Protein AF-A0A376TER8-F1 (afdb_monomer_lite)

pLDDT: mean 83.43, std 13.61, range [42.72, 95.44]

Structure (mmCIF, N/CA/C/O backbone):
data_AF-A0A376TER8-F1
#
_entry.id   AF-A0A376TER8-F1
#
loop_
_atom_site.group_PDB
_atom_site.id
_atom_site.type_symbol
_atom_site.label_atom_id
_atom_site.label_alt_id
_atom_site.label_comp_id
_atom_site.label_asym_id
_atom_site.label_entity_id
_atom_site.label_seq_id
_atom_site.pdbx_PDB_ins_code
_atom_site.Cartn_x
_atom_site.Cartn_y
_atom_site.Cartn_z
_atom_site.occupancy
_atom_site.B_iso_or_equiv
_atom_site.auth_seq_id
_atom_site.auth_comp_id
_atom_site.auth_asym_id
_atom_site.auth_atom_id
_atom_site.pdbx_PDB_model_num
ATOM 1 N N . MET A 1 1 ? -4.405 30.904 30.502 1.00 42.72 1 MET A N 1
ATOM 2 C CA . MET A 1 1 ? -5.553 30.044 30.147 1.00 42.72 1 MET A CA 1
ATOM 3 C C . MET A 1 1 ? -5.051 29.049 29.108 1.00 42.72 1 MET A C 1
ATOM 5 O O . MET A 1 1 ? -4.885 29.428 27.957 1.00 42.72 1 MET A O 1
ATOM 9 N N . LEU A 1 2 ? -4.629 27.852 29.537 1.00 47.06 2 LEU A N 1
ATOM 10 C CA . LEU A 1 2 ? -4.106 26.830 28.623 1.00 47.06 2 LEU A CA 1
ATOM 11 C C . LEU A 1 2 ? -5.225 26.386 27.673 1.00 47.06 2 LEU A C 1
ATOM 13 O O . LEU A 1 2 ? -6.330 26.075 28.113 1.00 47.06 2 LEU A O 1
ATOM 17 N N . SER A 1 3 ? -4.940 26.417 26.373 1.00 53.44 3 SER A N 1
ATOM 18 C CA . SER A 1 3 ? -5.903 26.149 25.308 1.00 53.44 3 SER A CA 1
ATOM 19 C C . SER A 1 3 ? -6.301 24.669 25.294 1.00 53.44 3 SER A C 1
ATOM 21 O O . SER A 1 3 ? -5.569 23.821 24.793 1.00 53.44 3 SER A O 1
ATOM 23 N N . LEU A 1 4 ? -7.478 24.360 25.841 1.00 52.94 4 LEU A N 1
ATOM 24 C CA . LEU A 1 4 ? -8.118 23.038 25.774 1.00 52.94 4 LEU A CA 1
ATOM 25 C C . LEU A 1 4 ? -8.727 22.739 24.387 1.00 52.94 4 LEU A C 1
ATOM 27 O O . LEU A 1 4 ? -9.185 21.627 24.141 1.00 52.94 4 LEU A O 1
ATOM 31 N N . PHE A 1 5 ? -8.712 23.707 23.464 1.00 51.97 5 PHE A N 1
ATOM 32 C CA . PHE A 1 5 ? -9.321 23.569 22.138 1.00 51.97 5 PHE A CA 1
ATOM 33 C C . PHE A 1 5 ? -8.502 22.709 21.163 1.00 51.97 5 PHE A C 1
ATOM 35 O O . PHE A 1 5 ? -9.097 22.023 20.338 1.00 51.97 5 PHE A O 1
ATOM 42 N N . SER A 1 6 ? -7.166 22.673 21.272 1.00 55.81 6 SER A N 1
ATOM 43 C CA . SER A 1 6 ? -6.314 21.939 20.313 1.00 55.81 6 SER A CA 1
ATOM 44 C C . SER A 1 6 ? -6.375 20.412 20.432 1.00 55.81 6 SER A C 1
ATOM 46 O O . SER A 1 6 ? -6.026 19.721 19.480 1.00 55.81 6 SER A O 1
ATOM 48 N N . LEU A 1 7 ? -6.785 19.870 21.584 1.00 52.50 7 LEU A N 1
ATOM 49 C CA . LEU A 1 7 ? -6.877 18.416 21.792 1.00 52.50 7 LEU A CA 1
ATOM 50 C C . LEU A 1 7 ? -8.228 17.857 21.330 1.00 52.50 7 LEU A 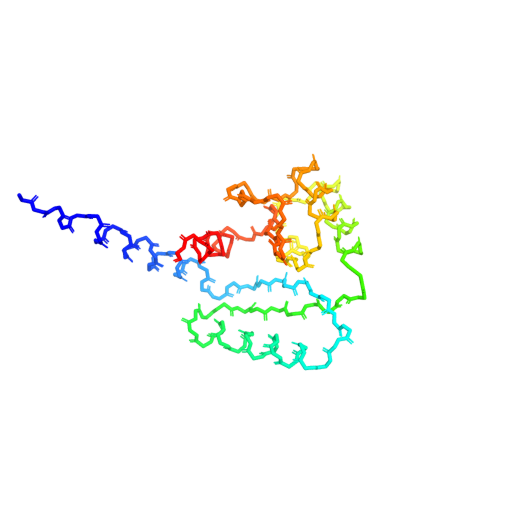C 1
ATOM 52 O O . LEU A 1 7 ? -8.289 16.751 20.795 1.00 52.50 7 LEU A O 1
ATOM 56 N N . ALA A 1 8 ? -9.304 18.629 21.507 1.00 52.81 8 ALA A N 1
ATOM 57 C CA . ALA A 1 8 ? -10.648 18.222 21.112 1.00 52.81 8 ALA A CA 1
ATOM 58 C C . ALA A 1 8 ? -10.803 18.148 19.583 1.00 52.81 8 ALA A C 1
ATOM 60 O O . ALA A 1 8 ? -11.396 17.192 19.090 1.00 52.81 8 ALA A O 1
ATOM 61 N N . THR A 1 9 ? -10.215 19.096 18.842 1.00 56.59 9 THR A N 1
ATOM 62 C CA . THR A 1 9 ? -10.228 19.108 17.368 1.00 56.59 9 THR A CA 1
ATOM 63 C C . THR A 1 9 ? -9.431 17.947 16.768 1.00 56.59 9 THR A C 1
ATOM 65 O O . THR A 1 9 ? -9.916 17.254 15.883 1.00 56.59 9 THR A O 1
ATOM 68 N N . HIS A 1 10 ? -8.251 17.633 17.308 1.00 60.09 10 HIS A N 1
ATOM 69 C CA . HIS A 1 10 ? -7.449 16.500 16.823 1.00 60.09 10 HIS A CA 1
ATOM 70 C C . HIS A 1 10 ? -8.146 15.143 17.029 1.00 60.09 10 HIS A C 1
ATOM 72 O O . HIS A 1 10 ? -8.043 14.243 16.192 1.00 60.09 10 HIS A O 1
ATOM 78 N N . ALA A 1 11 ? -8.859 14.982 18.149 1.00 60.88 11 ALA A N 1
ATOM 79 C CA . ALA A 1 11 ? -9.603 13.763 18.450 1.00 60.88 11 ALA A CA 1
ATOM 80 C C . ALA A 1 11 ? -10.858 13.610 17.571 1.00 60.88 11 ALA A C 1
ATOM 82 O O . ALA A 1 11 ? -11.142 12.494 17.121 1.00 60.88 11 ALA A O 1
ATOM 83 N N . SER A 1 12 ? -11.586 14.705 17.298 1.00 63.50 12 SER A N 1
ATOM 84 C CA . SER A 1 12 ? -12.717 14.690 16.359 1.00 63.50 12 SER A CA 1
ATOM 85 C C . SER A 1 12 ? -12.263 14.350 14.941 1.00 63.50 12 SER A C 1
ATOM 87 O O . SER A 1 12 ? -12.858 13.470 14.317 1.00 63.50 12 SER A O 1
ATOM 89 N N . ASP A 1 13 ? -11.151 14.935 14.493 1.00 80.69 13 ASP A N 1
ATOM 90 C CA . ASP A 1 13 ? -10.594 14.700 13.159 1.00 80.69 13 ASP A CA 1
ATOM 91 C C . ASP A 1 13 ? -10.151 13.238 13.003 1.00 80.69 13 ASP A C 1
ATOM 93 O O . ASP A 1 13 ? -10.413 12.594 11.987 1.00 80.69 13 ASP A O 1
ATOM 97 N N . TRP A 1 14 ? -9.532 12.651 14.034 1.00 84.56 14 TRP A N 1
ATOM 98 C CA . TRP A 1 14 ? -9.127 11.245 13.988 1.00 84.56 14 TRP A CA 1
ATOM 99 C C . TRP A 1 14 ? -10.313 10.277 13.947 1.00 84.56 14 TRP A C 1
ATOM 101 O O . TRP A 1 14 ? -10.280 9.268 13.235 1.00 84.56 14 TRP A O 1
ATOM 111 N N . GLN A 1 15 ? -11.371 10.554 14.710 1.00 86.75 15 GLN A N 1
ATOM 112 C CA . GLN A 1 15 ? -12.562 9.711 14.695 1.00 86.75 15 GLN A CA 1
ATOM 113 C C . GLN A 1 15 ? -13.274 9.768 13.338 1.00 86.75 15 GLN A C 1
ATOM 115 O O . GLN A 1 15 ? -13.695 8.723 12.836 1.00 86.75 15 GLN A O 1
ATOM 120 N N . GLU A 1 16 ? -13.357 10.948 12.726 1.00 88.62 16 GLU A N 1
ATOM 121 C CA . GLU A 1 16 ? -13.876 11.130 11.370 1.00 88.62 16 GLU A CA 1
ATOM 122 C C . GLU A 1 16 ? -13.031 10.360 10.342 1.00 88.62 16 GLU A C 1
ATOM 124 O O . GLU A 1 16 ? -13.567 9.558 9.574 1.00 88.62 16 GLU A O 1
ATOM 129 N N . ILE A 1 17 ? -11.700 10.475 10.420 1.00 88.62 17 ILE A N 1
ATOM 130 C CA . ILE A 1 17 ? -10.775 9.760 9.532 1.00 88.62 17 ILE A CA 1
ATOM 131 C C . ILE A 1 17 ? -10.953 8.240 9.608 1.00 88.62 17 ILE A C 1
ATOM 133 O O . ILE A 1 17 ? -11.012 7.572 8.570 1.00 88.62 17 ILE A O 1
ATOM 137 N N . LYS A 1 18 ? -11.093 7.682 10.818 1.00 89.38 18 LYS A N 1
ATOM 138 C CA . LYS A 1 18 ? -11.388 6.252 11.005 1.00 89.38 18 LYS A CA 1
ATOM 139 C C . LYS A 1 18 ? -12.734 5.860 10.398 1.00 89.38 18 LYS A C 1
ATOM 141 O O . LYS A 1 18 ? -12.827 4.815 9.757 1.00 89.38 18 LYS A O 1
ATOM 146 N N . ASN A 1 19 ? -13.768 6.675 10.601 1.00 90.50 19 ASN A N 1
ATOM 147 C CA . ASN A 1 19 ? -15.107 6.393 10.085 1.00 90.50 19 ASN A CA 1
ATOM 148 C C . ASN A 1 19 ? -15.123 6.368 8.553 1.00 90.50 19 ASN A C 1
ATOM 150 O O . ASN A 1 19 ? -15.715 5.465 7.968 1.00 90.50 19 ASN A O 1
ATOM 154 N N . GLU A 1 20 ? -14.432 7.304 7.906 1.00 90.62 20 GLU A N 1
ATOM 155 C CA . GLU A 1 20 ? -14.371 7.373 6.446 1.00 90.62 20 GLU A CA 1
ATOM 156 C C . GLU A 1 20 ? -13.563 6.227 5.829 1.00 90.62 20 GLU A C 1
ATOM 158 O O . GLU A 1 20 ? -13.890 5.770 4.736 1.00 90.62 20 GLU A O 1
ATOM 163 N N . ALA A 1 21 ? -12.524 5.735 6.510 1.00 91.06 21 ALA A N 1
ATOM 164 C CA . ALA A 1 21 ? -11.721 4.605 6.039 1.00 91.06 21 ALA A CA 1
ATOM 165 C C . ALA A 1 21 ? -12.378 3.233 6.289 1.00 91.06 21 ALA A C 1
ATOM 167 O O . ALA A 1 21 ? -11.993 2.237 5.670 1.00 91.06 21 ALA A O 1
ATOM 168 N N . LYS A 1 22 ? -13.375 3.162 7.178 1.00 93.62 22 LYS A N 1
ATOM 169 C CA . LYS A 1 22 ? -14.023 1.914 7.590 1.00 93.62 22 LYS A CA 1
ATOM 170 C C . LYS A 1 22 ? -14.580 1.138 6.393 1.00 93.62 22 LYS A C 1
ATOM 172 O O . LYS A 1 22 ? -15.301 1.673 5.558 1.00 93.62 22 LYS A O 1
ATOM 177 N N . GLY A 1 23 ? -14.273 -0.156 6.323 1.00 93.25 23 GLY A N 1
ATOM 178 C CA . GLY A 1 23 ? -14.744 -1.058 5.269 1.00 93.25 23 GLY A CA 1
ATOM 179 C C . GLY A 1 23 ? -13.999 -0.933 3.938 1.00 93.25 23 GLY A C 1
ATOM 180 O O . GLY A 1 23 ? -14.147 -1.815 3.089 1.00 93.25 23 GLY A O 1
ATOM 181 N N . GLN A 1 24 ? -13.160 0.092 3.758 1.00 93.25 24 GLN A N 1
ATOM 182 C CA . GLN A 1 24 ? -12.364 0.235 2.544 1.00 93.25 24 GLN A CA 1
ATOM 183 C C . GLN A 1 24 ? -11.313 -0.871 2.448 1.00 93.25 24 GLN A C 1
ATOM 185 O O . GLN A 1 24 ? -10.816 -1.386 3.454 1.00 93.25 24 GLN A O 1
ATOM 190 N N . THR A 1 25 ? -10.996 -1.251 1.213 1.00 93.81 25 THR A N 1
ATOM 191 C CA . THR A 1 25 ? -9.900 -2.174 0.918 1.00 93.81 25 THR A CA 1
ATOM 192 C C . THR A 1 25 ? -8.680 -1.376 0.507 1.00 93.81 25 THR A C 1
ATOM 194 O O . THR A 1 25 ? -8.805 -0.450 -0.288 1.00 93.81 25 THR A O 1
ATOM 197 N N . VAL A 1 26 ? -7.527 -1.738 1.061 1.00 93.12 26 VAL A N 1
ATOM 198 C CA . VAL A 1 26 ? -6.236 -1.118 0.760 1.00 93.12 26 VAL A CA 1
ATOM 199 C C . VAL A 1 26 ? -5.311 -2.187 0.210 1.00 93.12 26 VAL A C 1
ATOM 201 O O . VAL A 1 26 ? -4.985 -3.145 0.910 1.00 93.12 26 VAL A O 1
ATOM 204 N N . TRP A 1 27 ? -4.874 -2.017 -1.030 1.00 94.62 27 TRP A N 1
ATOM 205 C CA . TRP A 1 27 ? -3.940 -2.906 -1.709 1.00 94.62 27 TRP A CA 1
ATOM 206 C C . TRP A 1 27 ? -2.506 -2.526 -1.355 1.00 94.62 27 TRP A C 1
ATOM 208 O O . TRP A 1 27 ? -1.903 -1.634 -1.962 1.00 94.62 27 TRP A O 1
ATOM 218 N N . PHE A 1 28 ? -1.956 -3.215 -0.357 1.00 94.38 28 PHE A N 1
ATOM 219 C CA . PHE A 1 28 ? -0.585 -3.023 0.086 1.00 94.38 28 PHE A CA 1
ATOM 220 C C . PHE A 1 28 ? 0.353 -3.973 -0.646 1.00 94.38 28 PHE A C 1
ATOM 222 O O . PHE A 1 28 ? 0.361 -5.177 -0.415 1.00 94.38 28 PHE A O 1
ATOM 229 N N . ASN A 1 29 ? 1.153 -3.410 -1.541 1.00 94.19 29 ASN A N 1
ATOM 230 C CA . ASN A 1 29 ? 2.132 -4.134 -2.323 1.00 94.19 29 ASN A CA 1
ATOM 231 C C . ASN A 1 29 ? 3.480 -4.102 -1.597 1.00 94.19 29 ASN A C 1
ATOM 233 O O . ASN A 1 29 ? 4.011 -3.031 -1.309 1.00 94.19 29 ASN A O 1
ATOM 237 N N . ALA A 1 30 ? 4.018 -5.272 -1.275 1.00 91.62 30 ALA A N 1
ATOM 238 C CA . ALA A 1 30 ? 5.203 -5.415 -0.441 1.00 91.62 30 ALA A CA 1
ATOM 239 C C . ALA A 1 30 ? 6.122 -6.516 -0.966 1.00 91.62 30 ALA A C 1
ATOM 241 O O . ALA A 1 30 ? 5.647 -7.503 -1.526 1.00 91.62 30 ALA A O 1
ATOM 242 N N . TRP A 1 31 ? 7.434 -6.363 -0.768 1.00 87.69 31 TRP A N 1
ATOM 243 C CA . TRP A 1 31 ? 8.385 -7.421 -1.106 1.00 87.69 31 TRP A CA 1
ATOM 244 C C . TRP A 1 31 ? 8.080 -8.687 -0.298 1.00 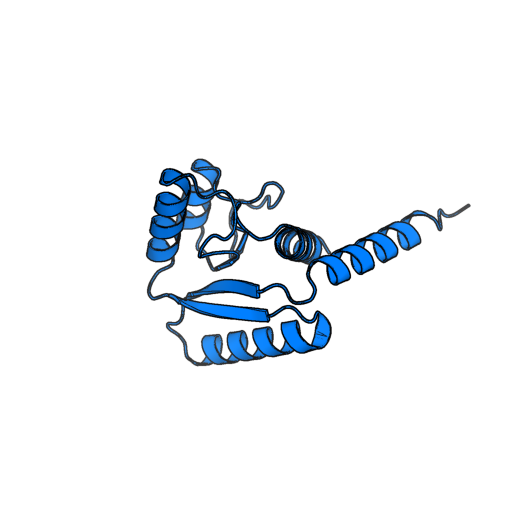87.69 31 TRP A C 1
ATOM 246 O O . TRP A 1 31 ? 7.955 -8.637 0.925 1.00 87.69 31 TRP A O 1
ATOM 256 N N . GLY A 1 32 ? 7.921 -9.812 -0.999 1.00 84.31 32 GLY A N 1
ATOM 257 C CA . GLY A 1 32 ? 7.452 -11.071 -0.418 1.00 84.31 32 GLY A CA 1
ATOM 258 C C . GLY A 1 32 ? 8.526 -12.141 -0.231 1.00 84.31 32 GLY A C 1
ATOM 259 O O . GLY A 1 32 ? 8.171 -13.289 0.029 1.00 84.31 32 GLY A O 1
ATOM 260 N N . GLY A 1 33 ? 9.810 -11.810 -0.404 1.00 84.50 33 GLY A N 1
ATOM 261 C CA . GLY A 1 33 ? 10.898 -12.797 -0.457 1.00 84.50 33 GLY A CA 1
ATOM 262 C C . GLY A 1 33 ? 11.290 -13.436 0.879 1.00 84.50 33 GLY A C 1
ATOM 263 O O . GLY A 1 33 ? 12.102 -14.356 0.884 1.00 84.50 33 GLY A O 1
ATOM 264 N N . ASP A 1 34 ? 10.704 -13.002 1.998 1.00 87.94 34 ASP A N 1
ATOM 265 C CA . ASP A 1 34 ? 10.975 -13.554 3.327 1.00 87.94 34 ASP A CA 1
ATOM 266 C C . ASP A 1 34 ? 9.687 -14.023 4.026 1.00 87.94 34 ASP A C 1
ATOM 268 O O . ASP A 1 34 ? 8.687 -13.306 4.121 1.00 87.94 34 ASP A O 1
ATOM 272 N N . THR A 1 35 ? 9.707 -15.254 4.546 1.00 87.31 35 THR A N 1
ATOM 273 C CA . THR A 1 35 ? 8.523 -15.880 5.161 1.00 87.31 35 THR A CA 1
ATOM 274 C C . THR A 1 35 ? 8.170 -15.268 6.521 1.00 87.31 35 THR A C 1
ATOM 276 O O . THR A 1 35 ? 6.991 -15.193 6.871 1.00 87.31 35 THR A O 1
ATOM 279 N N . ALA A 1 36 ? 9.155 -14.825 7.305 1.00 87.69 36 ALA A N 1
ATOM 280 C CA . ALA A 1 36 ? 8.905 -14.161 8.580 1.00 87.69 36 ALA A CA 1
ATOM 281 C C . ALA A 1 36 ? 8.272 -12.782 8.363 1.00 87.69 36 ALA A C 1
ATOM 283 O O . ALA A 1 36 ? 7.276 -12.465 9.016 1.00 87.69 36 ALA A O 1
ATOM 284 N N . ILE A 1 37 ? 8.774 -12.023 7.386 1.00 87.00 37 ILE A N 1
ATOM 285 C CA . ILE A 1 37 ? 8.172 -10.758 6.952 1.00 87.00 37 ILE A CA 1
ATOM 286 C C . ILE A 1 37 ? 6.736 -10.992 6.477 1.00 87.00 37 ILE A C 1
ATOM 288 O O . ILE A 1 37 ? 5.825 -10.288 6.904 1.00 87.00 37 ILE A O 1
ATOM 292 N N . ASN A 1 38 ? 6.497 -12.022 5.662 1.00 89.19 38 ASN A N 1
ATOM 293 C CA . ASN A 1 38 ? 5.155 -12.345 5.177 1.00 89.19 38 ASN A CA 1
ATOM 294 C C . ASN A 1 38 ? 4.160 -12.624 6.313 1.00 89.19 38 ASN A C 1
ATOM 296 O O . ASN A 1 38 ? 3.050 -12.098 6.277 1.00 89.19 38 ASN A O 1
ATOM 300 N N . ARG A 1 39 ? 4.553 -13.397 7.336 1.00 91.94 39 ARG A N 1
ATOM 301 C CA . ARG A 1 39 ? 3.698 -13.643 8.513 1.00 91.94 39 ARG A CA 1
ATOM 302 C C . ARG A 1 39 ? 3.416 -12.366 9.293 1.00 91.94 39 ARG A C 1
ATOM 304 O O . ARG A 1 39 ? 2.299 -12.173 9.762 1.00 91.94 39 ARG A O 1
ATOM 311 N N . TYR A 1 40 ? 4.420 -11.504 9.430 1.00 90.12 40 TYR A N 1
ATOM 312 C CA . TYR A 1 40 ? 4.245 -10.214 10.084 1.00 90.12 40 TYR A CA 1
ATOM 313 C C . TYR A 1 40 ? 3.247 -9.333 9.322 1.00 90.12 40 TYR A C 1
ATOM 315 O O . TYR A 1 40 ? 2.350 -8.761 9.932 1.00 90.12 40 TYR A O 1
ATOM 323 N N . LEU A 1 41 ? 3.332 -9.278 7.990 1.00 90.88 41 LEU A N 1
ATOM 324 C CA . LEU A 1 41 ? 2.380 -8.532 7.161 1.00 90.88 41 LEU A CA 1
ATOM 325 C C . LEU A 1 41 ? 0.951 -9.088 7.253 1.00 90.88 41 LEU A C 1
ATOM 327 O O . LEU A 1 41 ? -0.004 -8.311 7.301 1.00 90.88 41 LEU A O 1
ATOM 331 N N . ASP A 1 42 ? 0.799 -10.411 7.322 1.00 93.25 42 ASP A N 1
ATOM 332 C CA . ASP A 1 42 ? -0.505 -11.049 7.531 1.00 93.25 42 ASP A CA 1
ATOM 333 C C . ASP A 1 42 ? -1.076 -10.707 8.921 1.00 93.25 42 ASP A C 1
ATOM 335 O O . ASP A 1 42 ? -2.266 -10.407 9.045 1.00 93.25 42 ASP A O 1
ATOM 339 N N . TRP A 1 43 ? -0.229 -10.661 9.958 1.00 94.69 43 TRP A N 1
ATOM 340 C CA . TRP A 1 43 ? -0.623 -10.186 11.287 1.00 94.69 43 TRP A CA 1
ATOM 341 C C . TRP A 1 43 ? -1.050 -8.710 11.264 1.00 94.69 43 TRP A C 1
ATOM 343 O O . TRP A 1 43 ? -2.146 -8.399 11.724 1.00 94.69 43 TRP A O 1
ATOM 353 N N . VAL A 1 44 ? -0.270 -7.818 10.637 1.00 92.94 44 VAL A N 1
ATOM 354 C CA . VAL A 1 44 ? -0.632 -6.394 10.467 1.00 92.94 44 VAL A CA 1
ATOM 355 C C . VAL A 1 44 ? -1.980 -6.252 9.756 1.00 92.94 44 VAL A C 1
ATOM 357 O O . VAL A 1 44 ? -2.802 -5.420 10.135 1.00 92.94 44 VAL A O 1
ATOM 360 N N . SER A 1 45 ? -2.248 -7.081 8.745 1.00 93.88 45 SER A N 1
ATOM 361 C CA . SER A 1 45 ? -3.552 -7.112 8.080 1.00 93.88 45 SER A CA 1
ATOM 362 C C . SER A 1 45 ? -4.691 -7.464 9.047 1.00 93.88 45 SER A C 1
ATOM 364 O O . SER A 1 45 ? -5.763 -6.856 8.980 1.00 93.88 45 SER A O 1
ATOM 366 N N . GLY A 1 46 ? -4.469 -8.417 9.955 1.00 95.00 46 GLY A N 1
ATOM 367 C CA . GLY A 1 46 ? -5.406 -8.759 11.028 1.00 95.00 46 GLY A CA 1
ATOM 368 C C . GLY A 1 46 ? -5.654 -7.591 11.984 1.00 95.00 46 GLY A C 1
ATOM 369 O O . GLY A 1 46 ? -6.806 -7.223 12.216 1.00 95.00 46 GLY A O 1
ATOM 370 N N . GLU A 1 47 ? -4.592 -6.945 12.460 1.00 95.44 47 GLU A N 1
ATOM 371 C CA . GLU A 1 47 ? -4.678 -5.783 13.355 1.00 95.44 47 GLU A CA 1
ATOM 372 C C . GLU A 1 47 ? -5.449 -4.622 12.715 1.00 95.44 47 GLU A C 1
ATOM 374 O O . GLU A 1 47 ? -6.338 -4.035 13.335 1.00 95.44 47 GLU A O 1
ATOM 379 N N . MET A 1 48 ? -5.183 -4.331 11.437 1.00 94.25 48 MET A N 1
ATOM 380 C CA . MET A 1 48 ? -5.891 -3.283 10.696 1.00 94.25 48 MET A CA 1
ATOM 381 C C . MET A 1 48 ? -7.394 -3.553 10.600 1.00 94.25 48 MET A C 1
ATOM 383 O O . MET A 1 48 ? -8.212 -2.629 10.712 1.00 94.25 48 MET A O 1
ATOM 387 N N . LYS A 1 49 ? -7.772 -4.823 10.431 1.00 94.88 49 LYS A N 1
ATOM 388 C CA . LYS A 1 49 ? -9.175 -5.227 10.415 1.00 94.88 49 LYS A CA 1
ATOM 389 C C . LYS A 1 49 ? -9.810 -5.090 11.797 1.00 94.88 49 LYS A C 1
ATOM 391 O O . LYS A 1 49 ? -10.911 -4.550 11.889 1.00 94.88 49 LYS A O 1
ATOM 396 N N . THR A 1 50 ? -9.128 -5.542 12.844 1.00 95.44 50 THR A N 1
ATOM 397 C CA . THR A 1 50 ? -9.632 -5.538 14.224 1.00 95.44 50 THR A CA 1
ATOM 398 C C . THR A 1 50 ? -9.797 -4.122 14.771 1.00 95.44 50 THR A C 1
ATOM 400 O O . THR A 1 50 ? -10.853 -3.790 15.307 1.00 95.44 50 THR A O 1
ATOM 403 N N . HIS A 1 51 ? -8.793 -3.262 14.600 1.00 92.25 51 HIS A N 1
ATOM 404 C CA . HIS A 1 51 ? -8.763 -1.945 15.239 1.00 92.25 51 HIS A CA 1
ATOM 405 C C . HIS A 1 51 ? -9.409 -0.832 14.410 1.00 92.25 51 HIS A C 1
ATOM 407 O O . HIS A 1 51 ? -9.918 0.138 14.976 1.00 92.25 51 HIS A O 1
ATOM 413 N N . TYR A 1 52 ? -9.419 -0.964 13.080 1.00 92.00 52 TYR A N 1
ATOM 414 C CA . TYR A 1 52 ? -9.862 0.110 12.183 1.00 92.00 52 TYR A CA 1
ATOM 415 C C . TYR A 1 52 ? -10.910 -0.335 11.159 1.00 92.00 52 TYR A C 1
ATOM 417 O O . TYR A 1 52 ? -11.421 0.494 10.407 1.00 92.00 52 TYR A O 1
ATOM 425 N N . ALA A 1 53 ? -11.266 -1.626 11.122 1.00 94.94 53 ALA A N 1
ATOM 426 C CA . ALA A 1 53 ? -12.188 -2.199 10.140 1.00 94.94 53 ALA A CA 1
ATOM 427 C C . ALA A 1 53 ? -11.792 -1.915 8.674 1.00 94.94 53 ALA A C 1
ATOM 429 O O . ALA A 1 53 ? -12.640 -1.952 7.779 1.00 94.94 53 ALA A O 1
ATOM 430 N N . ILE A 1 54 ? -10.498 -1.702 8.425 1.00 94.81 54 ILE A N 1
ATOM 431 C CA . ILE A 1 54 ? -9.902 -1.559 7.094 1.00 94.81 54 ILE A CA 1
ATOM 432 C C . ILE A 1 54 ? -9.493 -2.949 6.600 1.00 94.81 54 ILE A C 1
ATOM 434 O O . ILE A 1 54 ? -8.889 -3.729 7.335 1.00 94.81 54 ILE A O 1
ATOM 438 N N . ASN A 1 55 ? -9.820 -3.278 5.351 1.00 95.38 55 ASN A N 1
ATOM 439 C CA . ASN A 1 55 ? -9.392 -4.526 4.724 1.00 95.38 55 ASN A CA 1
ATOM 440 C C . ASN A 1 55 ? -8.025 -4.320 4.060 1.00 95.38 55 ASN A C 1
ATOM 442 O O . ASN A 1 55 ? -7.948 -3.947 2.890 1.00 95.38 55 ASN A O 1
ATOM 446 N N . LEU A 1 56 ? -6.940 -4.557 4.791 1.00 94.75 56 LEU A N 1
ATOM 447 C CA . LEU A 1 56 ? -5.602 -4.524 4.205 1.00 94.75 56 LEU A CA 1
ATOM 448 C C . LEU A 1 56 ? -5.375 -5.803 3.380 1.00 94.75 56 LEU A C 1
ATOM 450 O O . LEU A 1 56 ? -5.475 -6.911 3.895 1.00 94.75 56 LEU A O 1
ATOM 454 N N . LYS A 1 57 ? -5.110 -5.675 2.080 1.00 95.06 57 LYS A N 1
ATOM 455 C CA . LYS A 1 57 ? -4.814 -6.797 1.182 1.00 95.06 57 LYS A CA 1
ATOM 456 C C . LYS A 1 57 ? -3.351 -6.745 0.782 1.00 95.06 57 LYS A C 1
ATOM 458 O O . LYS A 1 57 ? -2.947 -5.858 0.034 1.00 95.06 57 LYS A O 1
ATOM 463 N N . ILE A 1 58 ? -2.575 -7.704 1.283 1.00 94.06 58 ILE A N 1
ATOM 464 C CA . ILE A 1 58 ? -1.148 -7.815 0.986 1.00 94.06 58 ILE A CA 1
ATOM 465 C C . ILE A 1 58 ? -0.962 -8.457 -0.391 1.00 94.06 58 ILE A C 1
ATOM 467 O O . ILE A 1 58 ? -1.376 -9.593 -0.622 1.00 94.06 58 ILE A O 1
ATOM 471 N N . VAL A 1 59 ? -0.318 -7.734 -1.301 1.00 93.50 59 VAL A N 1
ATOM 472 C CA . VAL A 1 59 ? 0.121 -8.224 -2.608 1.00 93.50 59 VAL A CA 1
ATOM 473 C C . VAL A 1 59 ? 1.632 -8.395 -2.549 1.00 93.50 59 VAL A C 1
ATOM 475 O O . VAL A 1 59 ? 2.378 -7.427 -2.408 1.00 93.50 59 VAL A O 1
ATOM 478 N N . ARG A 1 60 ? 2.087 -9.644 -2.629 1.00 92.62 60 ARG A N 1
ATOM 479 C CA . ARG A 1 60 ? 3.510 -9.982 -2.562 1.00 92.62 60 ARG A CA 1
ATOM 480 C C . ARG A 1 60 ? 4.169 -9.713 -3.909 1.00 92.62 60 ARG A C 1
ATOM 482 O O . ARG A 1 60 ? 3.693 -10.189 -4.936 1.00 92.62 60 ARG A O 1
ATOM 489 N N . LEU A 1 61 ? 5.257 -8.958 -3.884 1.00 91.31 61 LEU A N 1
ATOM 490 C CA . LEU A 1 61 ? 6.057 -8.614 -5.050 1.00 91.31 61 LEU A CA 1
ATOM 491 C C . LEU A 1 61 ? 7.380 -9.376 -5.037 1.00 91.31 61 LEU A C 1
ATOM 493 O O . LEU A 1 61 ? 7.987 -9.553 -3.976 1.00 91.31 61 LEU A O 1
ATOM 497 N N . ALA A 1 62 ? 7.841 -9.755 -6.228 1.00 89.12 62 ALA A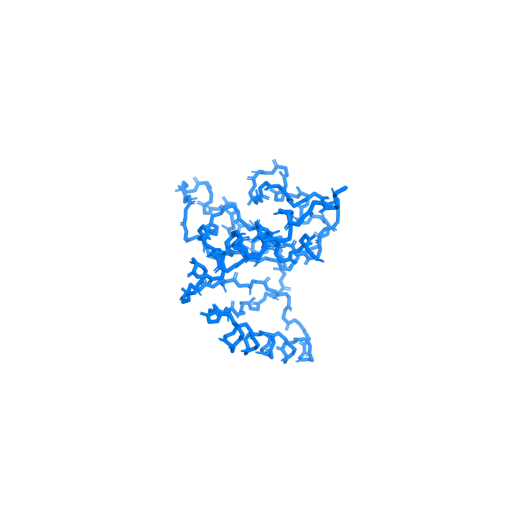 N 1
ATOM 498 C CA . ALA A 1 62 ? 9.231 -10.143 -6.441 1.00 89.12 62 ALA A CA 1
ATOM 499 C C . ALA A 1 62 ? 10.143 -8.904 -6.405 1.00 89.12 62 ALA A C 1
ATOM 501 O O . ALA A 1 62 ? 11.162 -8.920 -5.720 1.00 89.12 62 ALA A O 1
ATOM 502 N N . ASP A 1 63 ? 9.719 -7.816 -7.060 1.00 90.38 63 ASP A N 1
ATOM 503 C CA . ASP A 1 63 ? 10.412 -6.526 -7.096 1.00 90.38 63 ASP A CA 1
ATOM 504 C C . ASP A 1 63 ? 9.406 -5.358 -7.009 1.00 90.38 63 ASP A C 1
ATOM 506 O O . ASP A 1 63 ? 8.307 -5.406 -7.568 1.00 90.38 63 ASP A O 1
ATOM 510 N N . ALA A 1 64 ? 9.780 -4.280 -6.317 1.00 90.06 64 ALA A N 1
ATOM 511 C CA . ALA A 1 64 ? 9.009 -3.040 -6.274 1.00 90.06 64 ALA A CA 1
ATOM 512 C C . ALA A 1 64 ? 8.899 -2.362 -7.654 1.00 90.06 64 ALA A C 1
ATOM 514 O O . ALA A 1 64 ? 7.903 -1.679 -7.914 1.00 90.06 64 ALA A O 1
ATOM 515 N N . ALA A 1 65 ? 9.873 -2.572 -8.547 1.00 92.00 65 ALA A N 1
ATOM 516 C CA . ALA A 1 65 ? 9.871 -2.031 -9.905 1.00 92.00 65 ALA A CA 1
ATOM 517 C C . ALA A 1 65 ? 8.634 -2.470 -10.716 1.00 92.00 65 ALA A C 1
ATOM 519 O O . ALA A 1 65 ? 8.074 -1.672 -11.474 1.00 92.00 65 ALA A O 1
ATOM 520 N N . ASP A 1 66 ? 8.138 -3.693 -10.497 1.00 92.81 66 ASP A N 1
ATOM 521 C CA . ASP A 1 66 ? 6.925 -4.198 -11.153 1.00 92.81 66 ASP A CA 1
ATOM 522 C C . ASP A 1 66 ? 5.693 -3.370 -10.771 1.00 92.81 66 ASP A C 1
ATOM 524 O O . ASP A 1 66 ? 4.875 -2.996 -11.621 1.00 92.81 66 ASP A O 1
ATOM 528 N N . ALA A 1 67 ? 5.574 -3.027 -9.487 1.00 93.62 67 ALA A N 1
ATOM 529 C CA . ALA A 1 67 ? 4.497 -2.175 -9.009 1.00 93.62 67 ALA A CA 1
ATOM 530 C C . ALA A 1 67 ? 4.632 -0.743 -9.541 1.00 93.62 67 ALA A C 1
ATOM 532 O O . ALA A 1 67 ? 3.626 -0.169 -9.954 1.00 93.62 67 ALA A O 1
ATOM 533 N N . VAL A 1 68 ? 5.847 -0.186 -9.608 1.00 93.25 68 VAL A N 1
ATOM 534 C CA . VAL A 1 68 ? 6.092 1.144 -10.198 1.00 93.25 68 VAL A CA 1
ATOM 535 C C . VAL A 1 68 ? 5.633 1.191 -11.653 1.00 93.25 68 VAL A C 1
ATOM 537 O O . VAL A 1 68 ? 4.856 2.076 -12.020 1.00 93.25 68 VAL A O 1
ATOM 540 N N . LYS A 1 69 ? 6.040 0.210 -12.467 1.00 94.00 69 LYS A N 1
ATOM 541 C CA . LYS A 1 69 ? 5.643 0.120 -13.878 1.00 94.00 69 LYS A CA 1
ATOM 542 C C . LYS A 1 69 ? 4.124 0.026 -14.031 1.00 94.00 69 LYS A C 1
ATOM 544 O O . LYS A 1 69 ? 3.541 0.680 -14.902 1.00 94.00 69 LYS A O 1
ATOM 549 N N . ARG A 1 70 ? 3.461 -0.751 -13.169 1.00 94.31 70 ARG A N 1
ATOM 550 C CA . ARG A 1 70 ? 1.996 -0.870 -13.167 1.00 94.31 70 ARG A CA 1
ATOM 551 C C . ARG A 1 70 ? 1.318 0.453 -12.808 1.00 94.31 70 ARG A C 1
ATOM 553 O O . ARG A 1 70 ? 0.415 0.863 -13.530 1.00 94.31 70 ARG A O 1
ATOM 560 N N . ILE A 1 71 ? 1.779 1.154 -11.769 1.00 93.19 71 ILE A N 1
ATOM 561 C CA . ILE A 1 71 ? 1.238 2.469 -11.377 1.00 93.19 71 ILE A CA 1
ATOM 562 C C . ILE A 1 71 ? 1.382 3.474 -12.529 1.00 93.19 71 ILE A C 1
ATOM 564 O O . ILE A 1 71 ? 0.428 4.184 -12.849 1.00 93.19 71 ILE A O 1
ATOM 568 N N . GLN A 1 72 ? 2.548 3.520 -13.182 1.00 93.88 72 GLN A N 1
ATOM 569 C CA . GLN A 1 72 ? 2.784 4.389 -14.340 1.00 93.88 72 GLN A CA 1
ATOM 570 C C . GLN A 1 72 ? 1.840 4.063 -15.502 1.00 93.88 72 GLN A C 1
ATOM 572 O O . GLN A 1 72 ? 1.259 4.971 -16.093 1.00 93.88 72 GLN A O 1
ATOM 577 N N . THR A 1 73 ? 1.645 2.776 -15.794 1.00 94.75 73 THR A N 1
ATOM 578 C CA . THR A 1 73 ? 0.738 2.317 -16.857 1.00 94.75 73 THR A CA 1
ATOM 579 C C . THR A 1 73 ? -0.708 2.723 -16.567 1.00 94.75 73 THR A C 1
ATOM 581 O O . THR A 1 73 ? -1.393 3.249 -17.440 1.00 94.75 73 THR A O 1
ATOM 584 N N . GLU A 1 74 ? -1.176 2.538 -15.331 1.00 93.56 74 GLU A N 1
ATOM 585 C CA . GLU A 1 74 ? -2.531 2.928 -14.924 1.00 93.56 74 GLU A CA 1
ATOM 586 C C . GLU A 1 74 ? -2.746 4.441 -15.007 1.00 93.56 74 GLU A C 1
ATOM 588 O O . GLU A 1 74 ? -3.793 4.895 -15.473 1.00 93.56 74 GLU A O 1
ATOM 593 N N . ALA A 1 75 ? -1.746 5.221 -14.596 1.00 90.56 75 ALA A N 1
ATOM 594 C CA . ALA A 1 75 ? -1.785 6.672 -14.691 1.00 90.56 75 ALA A CA 1
ATOM 595 C C . ALA A 1 75 ? -1.798 7.151 -16.151 1.00 90.56 75 ALA A C 1
ATOM 597 O O . ALA A 1 75 ? -2.592 8.024 -16.498 1.00 90.56 75 ALA A O 1
ATOM 598 N N . ALA A 1 76 ? -0.973 6.551 -17.015 1.00 91.94 76 ALA A N 1
ATOM 599 C CA . ALA A 1 76 ? -0.958 6.835 -18.450 1.00 91.94 76 ALA A CA 1
ATOM 600 C C . ALA A 1 76 ? -2.295 6.478 -19.125 1.00 91.94 76 ALA A C 1
ATOM 602 O O . ALA A 1 76 ? -2.733 7.182 -20.030 1.00 91.94 76 ALA A O 1
ATOM 603 N N . ALA A 1 77 ? -2.989 5.446 -18.633 1.00 93.44 77 ALA A N 1
ATOM 604 C CA . ALA A 1 77 ? -4.345 5.087 -19.052 1.00 93.44 77 ALA A CA 1
ATOM 605 C C . ALA A 1 77 ? -5.442 6.009 -18.472 1.00 93.44 77 ALA A C 1
ATOM 607 O O . ALA A 1 77 ? -6.630 5.761 -18.670 1.00 93.44 77 ALA A O 1
ATOM 608 N N . GLY A 1 78 ? -5.073 7.064 -17.737 1.00 90.69 78 GLY A N 1
ATOM 609 C CA . GLY A 1 78 ? -6.004 8.050 -17.193 1.00 90.69 78 GLY A CA 1
ATOM 610 C C . GLY A 1 78 ? -6.754 7.597 -15.939 1.00 90.69 78 GLY A C 1
ATOM 611 O O . GLY A 1 78 ? -7.718 8.257 -15.545 1.00 90.69 78 GLY A O 1
ATOM 612 N N . ARG A 1 79 ? -6.339 6.502 -15.286 1.00 87.81 79 ARG A N 1
ATOM 613 C CA . ARG A 1 79 ? -6.959 6.054 -14.034 1.00 87.81 79 ARG A CA 1
ATOM 614 C C . ARG A 1 79 ? -6.651 7.054 -12.923 1.00 87.81 79 ARG A C 1
ATOM 616 O O . ARG A 1 79 ? -5.490 7.305 -12.625 1.00 87.81 79 ARG A O 1
ATOM 623 N N . LYS A 1 80 ? -7.700 7.601 -12.300 1.00 81.62 80 LYS A N 1
ATOM 624 C CA . LYS A 1 80 ? -7.594 8.606 -11.223 1.00 81.62 80 LYS A CA 1
ATOM 625 C C . LYS A 1 80 ? -8.000 8.083 -9.843 1.00 81.62 80 LYS A C 1
ATOM 62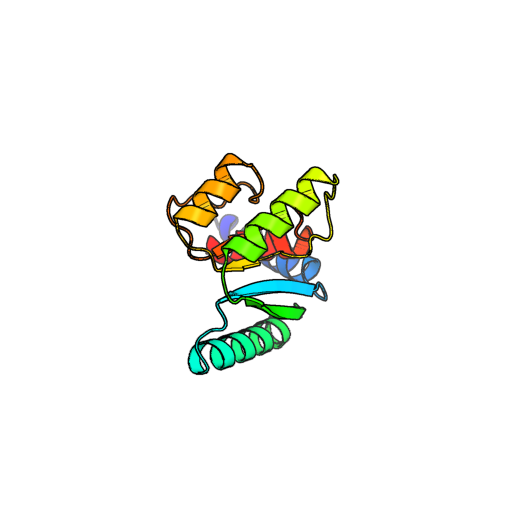7 O O . LYS A 1 80 ? -7.690 8.712 -8.838 1.00 81.62 80 LYS A O 1
ATOM 632 N N . THR A 1 81 ? -8.697 6.954 -9.786 1.00 80.69 81 THR A N 1
ATOM 633 C CA . THR A 1 81 ? -9.171 6.302 -8.558 1.00 80.69 81 THR A CA 1
ATOM 634 C C . THR A 1 81 ? -9.188 4.789 -8.762 1.00 80.69 81 THR A C 1
ATOM 636 O O . THR A 1 81 ? -9.228 4.320 -9.902 1.00 80.69 81 THR A O 1
ATOM 639 N N . GL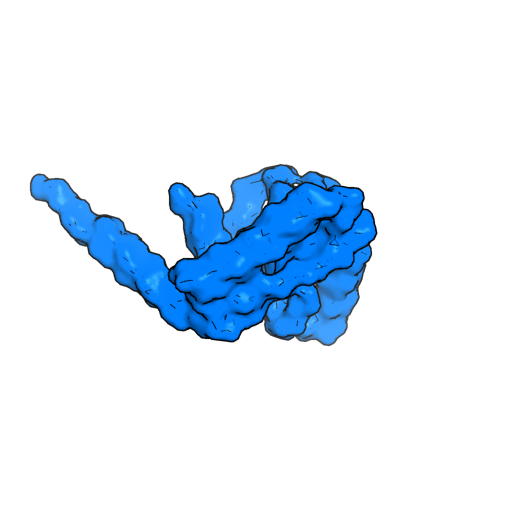Y A 1 82 ? -9.132 4.021 -7.671 1.00 79.19 82 GLY A N 1
ATOM 640 C CA . GLY A 1 82 ? -9.177 2.555 -7.741 1.00 79.19 82 GLY A CA 1
ATOM 641 C C . GLY A 1 82 ? -7.950 1.958 -8.434 1.00 79.19 82 GLY A C 1
ATOM 642 O O . GLY A 1 82 ? -8.073 1.047 -9.253 1.00 79.19 82 GLY A O 1
ATOM 643 N N . GLY A 1 83 ? -6.768 2.522 -8.164 1.00 82.62 83 GLY A N 1
ATOM 644 C CA . GLY A 1 83 ? -5.500 1.946 -8.614 1.00 82.62 83 GLY A CA 1
ATOM 645 C C . GLY A 1 83 ? -5.297 0.533 -8.060 1.00 82.62 83 GLY A C 1
ATOM 646 O O . GLY A 1 83 ? -5.868 0.171 -7.036 1.00 82.62 83 GLY A O 1
ATOM 647 N N . SER A 1 84 ? -4.474 -0.277 -8.725 1.00 87.94 84 SER A N 1
ATOM 648 C CA . SER A 1 84 ? -4.125 -1.617 -8.209 1.00 87.94 84 SER A CA 1
ATOM 649 C C . SER A 1 84 ? -3.131 -1.585 -7.042 1.00 87.94 84 SER A C 1
ATOM 651 O O . SER A 1 84 ? -2.834 -2.618 -6.436 1.00 87.94 84 SER A O 1
ATOM 653 N N . VAL A 1 85 ? -2.578 -0.408 -6.748 1.00 92.06 85 VAL A N 1
ATOM 654 C CA . VAL A 1 85 ? -1.615 -0.177 -5.674 1.00 92.06 85 VAL A CA 1
ATOM 655 C C . VAL A 1 85 ? -2.047 1.060 -4.906 1.00 92.06 85 VAL A C 1
ATOM 657 O O . VAL A 1 85 ? -2.047 2.157 -5.460 1.00 92.06 85 VAL A O 1
ATOM 660 N N . ASP A 1 86 ? -2.380 0.870 -3.633 1.00 91.88 86 ASP A N 1
ATOM 661 C CA . ASP A 1 86 ? -2.669 1.962 -2.703 1.00 91.88 86 ASP A CA 1
ATOM 662 C C . ASP A 1 86 ? -1.424 2.272 -1.864 1.00 91.88 86 ASP A C 1
ATOM 664 O O . ASP A 1 86 ? -0.962 3.410 -1.797 1.00 91.88 86 ASP A O 1
ATOM 668 N N . LEU A 1 87 ? -0.818 1.229 -1.289 1.00 91.69 87 LEU A N 1
ATOM 669 C CA . LEU A 1 87 ? 0.429 1.302 -0.534 1.00 91.69 87 LEU A CA 1
ATOM 670 C C . LEU A 1 87 ? 1.514 0.483 -1.228 1.00 91.69 87 LEU A C 1
ATOM 672 O O . LEU A 1 87 ? 1.248 -0.620 -1.704 1.00 91.69 87 LEU A O 1
ATOM 676 N N . LEU A 1 88 ? 2.743 0.992 -1.240 1.00 91.94 88 LEU A N 1
ATOM 677 C CA . LEU A 1 88 ? 3.905 0.290 -1.778 1.00 91.94 88 LEU A CA 1
ATOM 678 C C . LEU A 1 88 ? 5.067 0.340 -0.790 1.00 91.94 88 LEU A C 1
ATOM 680 O O . LEU A 1 88 ? 5.556 1.425 -0.473 1.00 91.94 88 LEU A O 1
ATOM 684 N N . TRP A 1 89 ? 5.541 -0.823 -0.343 1.00 90.44 89 TRP A N 1
ATOM 685 C CA . TRP A 1 89 ? 6.857 -0.916 0.279 1.00 90.44 89 TRP A CA 1
ATOM 686 C C . TRP A 1 89 ? 7.893 -0.723 -0.820 1.00 90.44 89 TRP A C 1
ATOM 688 O O . TRP A 1 89 ? 7.991 -1.519 -1.752 1.00 90.44 89 TRP A O 1
ATOM 698 N N . VAL A 1 90 ? 8.617 0.385 -0.737 1.00 88.94 90 VAL A N 1
ATOM 699 C CA . VAL A 1 90 ? 9.465 0.880 -1.816 1.00 88.94 90 VAL A CA 1
ATOM 700 C C . VAL A 1 90 ? 10.867 1.195 -1.298 1.00 88.94 90 VAL A C 1
ATOM 702 O O . VAL A 1 90 ? 11.049 1.514 -0.125 1.00 88.94 90 VAL A O 1
ATOM 705 N N . ASN A 1 91 ? 11.869 1.078 -2.167 1.00 87.12 91 ASN A N 1
ATOM 706 C CA . ASN A 1 91 ? 13.232 1.536 -1.902 1.00 87.12 91 ASN A CA 1
ATOM 707 C C . ASN A 1 91 ? 13.407 3.008 -2.343 1.00 87.12 91 ASN A C 1
ATOM 709 O O . ASN A 1 91 ? 12.519 3.599 -2.958 1.00 87.12 91 ASN A O 1
ATOM 713 N N . GLY A 1 92 ? 14.556 3.620 -2.040 1.00 85.88 92 GLY A N 1
ATOM 714 C CA . GLY A 1 92 ? 14.788 5.041 -2.338 1.00 85.88 92 GLY A CA 1
ATOM 715 C C . GLY A 1 92 ? 14.757 5.391 -3.833 1.00 85.88 92 GLY A C 1
ATOM 716 O O . GLY A 1 92 ? 14.259 6.452 -4.202 1.00 85.88 92 GLY A O 1
ATOM 717 N N . GLU A 1 93 ? 15.252 4.500 -4.693 1.00 89.12 93 GLU A N 1
ATOM 718 C CA . GLU A 1 93 ? 15.268 4.702 -6.146 1.00 89.12 93 GLU A CA 1
ATOM 719 C C . GLU A 1 93 ? 13.851 4.720 -6.726 1.00 89.12 93 GLU A C 1
ATOM 721 O O . GLU A 1 93 ? 13.434 5.724 -7.302 1.00 89.12 93 GLU A O 1
ATOM 726 N N . ASN A 1 94 ? 13.069 3.669 -6.471 1.00 90.12 94 ASN A N 1
ATOM 727 C CA . ASN A 1 94 ? 11.688 3.569 -6.938 1.00 90.12 94 ASN A CA 1
ATOM 728 C C . ASN A 1 94 ? 10.793 4.664 -6.330 1.00 90.12 94 ASN A C 1
ATOM 730 O O . ASN A 1 94 ? 9.879 5.168 -6.986 1.00 90.12 94 ASN A O 1
ATOM 734 N N . PHE A 1 95 ? 11.062 5.081 -5.087 1.00 88.88 95 PHE A N 1
ATOM 735 C CA . PHE A 1 95 ? 10.359 6.205 -4.471 1.00 88.88 95 PHE A CA 1
ATOM 736 C C . PHE A 1 95 ? 10.605 7.509 -5.234 1.00 88.88 95 PHE A C 1
ATOM 738 O O . PHE A 1 95 ? 9.654 8.239 -5.526 1.00 88.88 95 PHE A O 1
ATOM 745 N N . ARG A 1 96 ? 11.865 7.790 -5.591 1.00 87.31 96 ARG A N 1
ATOM 746 C CA . ARG A 1 96 ? 12.230 8.962 -6.394 1.00 87.31 96 ARG A CA 1
ATOM 747 C C . ARG A 1 96 ? 11.524 8.938 -7.746 1.00 87.31 96 ARG A C 1
ATOM 749 O O . ARG A 1 96 ? 10.899 9.933 -8.100 1.00 87.31 96 ARG A O 1
ATOM 756 N N . THR A 1 97 ? 11.518 7.793 -8.429 1.00 91.00 97 THR A N 1
ATOM 757 C CA . THR A 1 97 ? 10.807 7.617 -9.704 1.00 91.00 97 THR A CA 1
ATOM 758 C C . THR A 1 97 ? 9.320 7.965 -9.589 1.00 91.00 97 THR A C 1
ATOM 760 O O . THR A 1 97 ? 8.786 8.716 -10.406 1.00 91.00 97 THR A O 1
ATOM 763 N N . LEU A 1 98 ? 8.630 7.473 -8.552 1.00 90.06 98 LEU A N 1
ATOM 764 C CA . LEU A 1 98 ? 7.214 7.792 -8.327 1.00 90.06 98 LEU A CA 1
ATOM 765 C C . LEU A 1 98 ? 6.990 9.270 -7.966 1.00 90.06 98 LEU A C 1
ATOM 767 O O . LEU A 1 98 ? 5.983 9.858 -8.375 1.00 90.06 98 LEU A O 1
ATOM 771 N N . LYS A 1 99 ? 7.913 9.874 -7.206 1.00 88.12 99 LYS A N 1
ATOM 772 C CA . LYS A 1 99 ? 7.872 11.290 -6.805 1.00 88.12 99 LYS A CA 1
ATOM 773 C C . LYS A 1 99 ? 8.012 12.212 -8.015 1.00 88.12 99 LYS A C 1
ATOM 775 O O . LYS A 1 99 ? 7.176 13.095 -8.196 1.00 88.12 99 LYS A O 1
ATOM 780 N N . GLU A 1 100 ? 9.011 11.977 -8.862 1.00 89.94 100 GLU A N 1
ATOM 781 C CA . GLU A 1 100 ? 9.258 12.742 -10.093 1.00 89.94 100 GLU A CA 1
ATOM 782 C C . GLU A 1 100 ? 8.088 12.624 -11.077 1.00 89.94 100 GLU A C 1
ATOM 784 O O . GLU A 1 100 ? 7.658 13.619 -11.661 1.00 89.94 100 GLU A O 1
ATOM 789 N N . ALA A 1 101 ? 7.482 11.437 -11.166 1.00 89.94 101 ALA A N 1
ATOM 790 C CA . ALA A 1 101 ? 6.280 11.196 -11.960 1.00 89.94 101 ALA A CA 1
ATOM 791 C C . ALA A 1 101 ? 4.984 11.769 -11.340 1.00 89.94 101 ALA A C 1
ATOM 793 O O . ALA A 1 101 ? 3.914 11.654 -11.936 1.00 89.94 101 ALA A O 1
ATOM 794 N N . LYS A 1 102 ? 5.044 12.388 -10.149 1.00 90.50 102 LYS A N 1
ATOM 795 C CA . LYS A 1 102 ? 3.890 12.934 -9.401 1.00 90.50 102 LYS A CA 1
ATOM 796 C C . LYS A 1 102 ? 2.813 11.888 -9.063 1.00 90.50 102 LYS A C 1
ATOM 798 O O . LYS A 1 102 ? 1.640 12.236 -8.893 1.00 90.50 102 LYS A O 1
ATOM 803 N N . LEU A 1 103 ? 3.206 10.622 -8.914 1.00 90.19 103 LEU A N 1
ATOM 804 C CA . LEU A 1 103 ? 2.318 9.476 -8.660 1.00 90.19 103 LEU A CA 1
ATOM 805 C C . LEU A 1 103 ? 2.090 9.187 -7.170 1.00 90.19 103 LEU A C 1
ATOM 807 O O . LEU A 1 103 ? 1.294 8.316 -6.818 1.00 90.19 103 LEU A O 1
ATOM 811 N N . LEU A 1 104 ? 2.749 9.938 -6.291 1.00 88.12 104 LEU A N 1
ATOM 812 C CA . LEU A 1 104 ? 2.570 9.870 -4.843 1.00 88.12 104 LEU A CA 1
ATOM 813 C C . LEU A 1 104 ? 1.521 10.876 -4.360 1.00 88.12 104 LEU A C 1
ATOM 815 O O . LEU A 1 104 ? 1.375 11.965 -4.927 1.00 88.12 104 LEU A O 1
ATOM 819 N N . GLN A 1 105 ? 0.812 10.532 -3.284 1.00 82.56 105 GLN A N 1
ATOM 820 C CA . GLN A 1 105 ? -0.056 11.485 -2.599 1.00 82.56 105 GLN A CA 1
ATOM 821 C C . GLN A 1 105 ? 0.796 12.575 -1.920 1.00 82.56 105 GLN A C 1
ATOM 823 O O . GLN A 1 105 ? 1.780 12.295 -1.233 1.00 82.56 105 GLN A O 1
ATOM 828 N N . THR A 1 106 ? 0.444 13.841 -2.152 1.00 64.25 106 THR A N 1
ATOM 829 C CA . THR A 1 106 ? 1.178 15.011 -1.644 1.00 64.25 106 THR A CA 1
ATOM 830 C C . THR A 1 106 ? 1.106 15.092 -0.117 1.00 64.25 106 THR A C 1
ATOM 832 O O . THR A 1 106 ? 0.035 14.896 0.450 1.00 64.25 106 THR A O 1
ATOM 835 N N . GLY A 1 107 ? 2.222 15.418 0.545 1.00 60.59 107 GLY A N 1
ATOM 836 C CA . GLY A 1 107 ? 2.307 15.524 2.013 1.00 60.59 107 GLY A CA 1
ATOM 837 C C . GLY A 1 107 ? 3.107 14.409 2.699 1.00 60.59 107 GLY A C 1
ATOM 838 O O . GLY A 1 107 ? 3.286 14.448 3.913 1.00 60.59 107 GLY A O 1
ATOM 839 N N . LEU A 1 108 ? 3.633 13.447 1.937 1.00 55.28 108 LEU A N 1
ATOM 840 C CA . LEU A 1 108 ? 4.600 12.451 2.408 1.00 55.28 108 LEU A CA 1
ATOM 841 C C . LEU A 1 108 ? 6.030 12.927 2.099 1.00 55.28 108 LEU A C 1
ATOM 843 O O . LEU A 1 108 ? 6.628 12.543 1.097 1.00 55.28 108 LEU A O 1
ATOM 847 N N . GLY A 1 109 ? 6.541 13.845 2.924 1.00 43.78 109 GLY A N 1
ATOM 848 C CA . GLY A 1 109 ? 7.810 14.556 2.720 1.00 43.78 109 GLY A CA 1
ATOM 849 C C . GLY A 1 109 ? 9.010 13.929 3.430 1.00 43.78 109 GLY A C 1
ATOM 850 O O . GLY A 1 109 ? 9.484 14.474 4.418 1.00 43.78 109 GLY A O 1
ATOM 851 N N . GLY A 1 110 ? 9.524 12.814 2.914 1.00 53.34 110 GLY A N 1
ATOM 852 C CA . GLY A 1 110 ? 10.870 12.328 3.237 1.00 53.34 110 GLY A CA 1
ATOM 853 C C . GLY A 1 110 ? 11.588 11.895 1.960 1.00 53.34 110 GLY A C 1
ATOM 854 O O . GLY A 1 110 ? 10.936 11.404 1.041 1.00 53.34 110 GLY A O 1
ATOM 855 N N . ASP A 1 111 ? 12.905 12.087 1.877 1.00 52.03 111 ASP A N 1
ATOM 856 C CA . ASP A 1 111 ? 13.704 11.744 0.683 1.00 52.03 111 ASP A CA 1
ATOM 857 C C . ASP A 1 111 ? 14.087 10.256 0.594 1.00 52.03 111 ASP A C 1
ATOM 859 O O . ASP A 1 111 ? 14.665 9.797 -0.390 1.00 52.03 111 ASP A O 1
ATOM 863 N N . SER A 1 112 ? 13.682 9.478 1.594 1.00 52.72 112 SER A N 1
ATOM 864 C CA . SER A 1 112 ? 13.792 8.028 1.656 1.00 52.72 112 SER A CA 1
ATOM 865 C C . SER A 1 112 ? 12.544 7.493 2.354 1.00 52.72 112 SER A C 1
ATOM 867 O O . SER A 1 112 ? 12.381 7.604 3.568 1.00 52.72 112 SER A O 1
ATOM 869 N N . ALA A 1 113 ? 11.602 6.947 1.587 1.00 61.44 113 ALA A N 1
ATOM 870 C CA . ALA A 1 113 ? 10.436 6.297 2.164 1.00 61.44 113 ALA A CA 1
ATOM 871 C C . ALA A 1 113 ? 10.556 4.788 1.990 1.00 61.44 113 ALA A C 1
ATOM 873 O O . ALA A 1 113 ? 10.715 4.307 0.877 1.00 61.44 113 ALA A O 1
ATOM 874 N N . GLN A 1 114 ? 10.414 4.057 3.094 1.00 72.06 114 GLN A N 1
ATOM 875 C CA . GLN A 1 114 ? 10.176 2.611 3.077 1.00 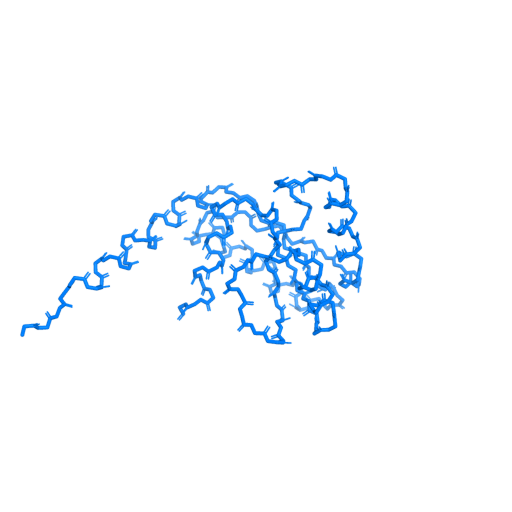72.06 114 GLN A CA 1
ATOM 876 C C . GLN A 1 114 ? 8.718 2.294 2.689 1.00 72.06 114 GLN A C 1
ATOM 878 O O . GLN A 1 114 ? 8.366 1.144 2.473 1.00 72.06 114 GLN A O 1
ATOM 883 N N . LEU A 1 115 ? 7.855 3.313 2.589 1.00 79.69 115 LEU A N 1
ATOM 884 C CA . LEU A 1 115 ? 6.437 3.181 2.268 1.00 79.69 115 LEU A CA 1
ATOM 885 C C . LEU A 1 115 ? 5.946 4.389 1.459 1.00 79.69 115 LEU A C 1
ATOM 887 O O . LEU A 1 115 ? 6.107 5.540 1.884 1.00 79.69 115 LEU A O 1
ATOM 891 N N . ALA A 1 116 ? 5.311 4.119 0.324 1.00 80.50 116 ALA A N 1
ATOM 892 C CA . ALA A 1 116 ? 4.672 5.089 -0.556 1.00 80.50 116 ALA A CA 1
ATOM 893 C C . ALA A 1 116 ? 3.147 4.919 -0.544 1.00 80.50 116 ALA A C 1
ATOM 895 O O . ALA A 1 116 ? 2.650 3.800 -0.644 1.00 80.50 116 ALA A O 1
ATOM 896 N N . LEU A 1 117 ? 2.419 6.036 -0.467 1.00 82.00 117 LEU A N 1
ATOM 897 C CA . LEU A 1 117 ? 0.970 6.098 -0.678 1.00 82.00 117 LEU A CA 1
ATOM 898 C C . LEU A 1 117 ? 0.704 6.628 -2.085 1.00 82.00 117 LEU A C 1
ATOM 900 O O . LEU A 1 117 ? 1.149 7.726 -2.443 1.00 82.00 117 LEU A O 1
ATOM 904 N N . CYS A 1 118 ? 0.007 5.839 -2.889 1.00 81.69 118 CYS A N 1
ATOM 905 C CA . CYS A 1 118 ? -0.211 6.129 -4.296 1.00 81.69 118 CYS A CA 1
ATOM 906 C C . CYS A 1 118 ? -1.362 7.122 -4.471 1.00 81.69 118 CYS A C 1
ATOM 908 O O . CYS A 1 118 ? -2.376 7.065 -3.774 1.00 81.69 118 CYS A O 1
ATOM 910 N N . ARG A 1 119 ? -1.224 8.027 -5.445 1.00 80.62 119 ARG A N 1
ATOM 911 C CA . ARG A 1 119 ? -2.177 9.119 -5.709 1.00 80.62 119 ARG A CA 1
ATOM 912 C C . ARG A 1 119 ? -3.622 8.646 -5.908 1.00 80.62 119 ARG A C 1
ATOM 914 O O . ARG A 1 119 ? -4.541 9.392 -5.590 1.00 80.62 119 ARG A O 1
ATOM 921 N N . HIS A 1 120 ? -3.820 7.444 -6.440 1.00 83.75 120 HIS A N 1
ATOM 922 C CA . HIS A 1 120 ? -5.136 6.919 -6.820 1.00 83.75 120 HIS A CA 1
ATOM 923 C C . HIS A 1 120 ? -5.797 6.055 -5.735 1.00 83.75 120 HIS A C 1
ATOM 925 O O . HIS A 1 120 ? -6.779 5.363 -6.024 1.00 83.75 120 HIS A O 1
ATOM 931 N N . THR A 1 121 ? -5.276 6.123 -4.504 1.00 80.19 121 THR A N 1
ATOM 932 C CA . THR A 1 121 ? -5.869 5.489 -3.323 1.00 80.19 121 THR A CA 1
ATOM 933 C C . THR A 1 121 ? -7.237 6.088 -3.015 1.00 80.19 121 THR A C 1
ATOM 935 O O . THR A 1 121 ? -7.444 7.296 -3.159 1.00 80.19 121 THR A O 1
ATOM 938 N N . ALA A 1 122 ? -8.180 5.256 -2.569 1.00 82.00 122 ALA A N 1
ATOM 939 C CA . ALA A 1 122 ? -9.483 5.726 -2.103 1.00 82.00 122 ALA A CA 1
ATOM 940 C C . ALA A 1 122 ? -9.328 6.813 -1.020 1.00 82.00 122 ALA A C 1
ATOM 942 O O . ALA A 1 122 ? -8.481 6.705 -0.134 1.00 82.00 122 ALA A O 1
ATOM 943 N N . ALA A 1 123 ? -10.143 7.872 -1.082 1.00 80.94 123 ALA A N 1
ATOM 944 C CA . ALA A 1 123 ? -9.916 9.091 -0.298 1.00 80.94 123 ALA A CA 1
ATOM 945 C C . ALA A 1 123 ? -9.864 8.850 1.224 1.00 80.94 123 ALA A C 1
ATOM 947 O O . ALA A 1 123 ? -8.979 9.385 1.892 1.00 80.94 123 ALA A O 1
ATOM 948 N N . GLY A 1 124 ? -10.767 8.020 1.762 1.00 83.62 124 GLY A N 1
ATOM 949 C CA . GLY A 1 124 ? -10.810 7.701 3.196 1.00 83.62 124 GLY A CA 1
ATOM 950 C C . GLY A 1 124 ? -9.557 6.960 3.664 1.00 83.62 124 GLY A C 1
ATOM 951 O O . GLY A 1 124 ? -8.886 7.407 4.592 1.00 83.62 124 GLY A O 1
ATOM 952 N N . ALA A 1 125 ? -9.183 5.885 2.967 1.00 83.75 125 ALA A N 1
ATOM 953 C CA . ALA A 1 125 ? -7.938 5.163 3.210 1.00 83.75 125 ALA A CA 1
ATOM 954 C C . ALA A 1 125 ? -6.695 6.057 3.051 1.00 83.75 125 ALA A C 1
ATOM 956 O O . ALA A 1 125 ? -5.803 6.038 3.898 1.00 83.75 125 ALA A O 1
ATOM 957 N N . GLY A 1 126 ? -6.645 6.888 2.007 1.00 84.25 126 GLY A N 1
ATOM 958 C CA . GLY A 1 126 ? -5.526 7.798 1.765 1.00 84.25 126 GLY A CA 1
ATOM 959 C C . GLY A 1 126 ? -5.334 8.799 2.906 1.00 84.25 126 GLY A C 1
ATOM 960 O O . GLY A 1 126 ? -4.223 8.982 3.408 1.00 84.25 126 GLY A O 1
ATOM 961 N N . ARG A 1 127 ? -6.425 9.400 3.396 1.00 85.62 127 ARG A N 1
ATOM 962 C CA . ARG A 1 127 ? -6.361 10.285 4.565 1.00 85.62 127 ARG A CA 1
ATOM 963 C C . ARG A 1 127 ? -5.968 9.543 5.840 1.00 85.62 127 ARG A C 1
ATOM 965 O O . ARG A 1 127 ? -5.168 10.081 6.601 1.00 85.62 127 ARG A O 1
ATOM 972 N N . PHE A 1 128 ? -6.450 8.314 6.041 1.00 87.56 128 PHE A N 1
ATOM 973 C CA . PHE A 1 128 ? -6.059 7.476 7.178 1.00 87.56 128 PHE A CA 1
ATOM 974 C C . PHE A 1 128 ? -4.546 7.251 7.231 1.00 87.56 128 PHE A C 1
ATOM 976 O O . PHE A 1 128 ? -3.911 7.608 8.221 1.00 87.56 128 PHE A O 1
ATOM 983 N N . PHE A 1 129 ? -3.939 6.735 6.157 1.00 84.88 129 PHE A N 1
ATOM 984 C CA . PHE A 1 129 ? -2.499 6.447 6.144 1.00 84.88 129 PHE A CA 1
ATOM 985 C C . PHE A 1 129 ? -1.635 7.714 6.132 1.00 84.88 129 PHE A C 1
ATOM 987 O O . PHE A 1 129 ? -0.529 7.711 6.673 1.00 84.88 129 PHE A O 1
ATOM 994 N N . SER A 1 130 ? -2.139 8.816 5.567 1.00 82.25 130 SER A N 1
ATOM 995 C CA . SER A 1 130 ? -1.469 10.116 5.662 1.00 82.25 130 SER A CA 1
ATOM 996 C C . SER A 1 130 ? -1.470 10.669 7.091 1.00 82.25 130 SER A C 1
ATOM 998 O O . SER A 1 130 ? -0.461 11.234 7.510 1.00 82.25 130 SER A O 1
ATOM 1000 N N . ALA A 1 131 ? -2.568 10.513 7.836 1.00 79.88 131 ALA A N 1
ATOM 1001 C CA . ALA A 1 131 ? -2.668 10.950 9.226 1.00 79.88 131 ALA A CA 1
ATOM 1002 C C . ALA A 1 131 ? -1.858 10.051 10.170 1.00 79.88 131 ALA A C 1
ATOM 1004 O O . ALA A 1 131 ? -1.096 10.568 10.980 1.00 79.88 131 ALA A O 1
ATOM 1005 N N . TYR A 1 132 ? -1.948 8.727 10.003 1.00 78.12 132 TYR A N 1
ATOM 1006 C CA . TYR A 1 132 ? -1.264 7.746 10.852 1.00 78.12 132 TYR A CA 1
ATOM 1007 C C . TYR A 1 132 ? 0.264 7.906 10.857 1.00 78.12 132 TYR A C 1
ATOM 1009 O O . TYR A 1 132 ? 0.896 7.678 11.874 1.00 78.12 132 TYR A O 1
ATOM 1017 N N . ARG A 1 133 ? 0.877 8.336 9.744 1.00 69.69 133 ARG A N 1
ATOM 1018 C CA . ARG A 1 133 ? 2.334 8.560 9.664 1.00 69.69 133 ARG A CA 1
ATOM 1019 C C . ARG A 1 133 ? 2.803 9.870 10.322 1.00 69.69 133 ARG A C 1
ATOM 1021 O O . ARG A 1 133 ? 4.002 10.050 10.503 1.00 69.69 133 ARG A O 1
ATOM 1028 N N . ARG A 1 134 ? 1.895 10.819 10.577 1.00 65.25 134 ARG A N 1
ATOM 1029 C CA . ARG A 1 134 ? 2.225 12.132 11.166 1.00 65.25 134 ARG A CA 1
ATOM 1030 C C . ARG A 1 134 ? 2.111 12.168 12.692 1.00 65.25 134 ARG A C 1
ATOM 1032 O O . ARG A 1 134 ? 2.612 13.127 13.272 1.00 65.25 134 ARG A O 1
ATOM 1039 N N . GLY A 1 135 ? 1.424 11.199 13.297 1.00 52.56 135 GLY A N 1
ATOM 1040 C CA . GLY A 1 135 ? 1.355 11.009 14.750 1.00 52.56 135 GLY A CA 1
ATOM 1041 C C . GLY A 1 135 ? 2.459 10.087 15.234 1.00 52.56 135 GLY A C 1
ATOM 1042 O O . GLY A 1 135 ? 2.904 10.297 16.380 1.00 52.56 135 GLY A O 1
#

Organism: Escherichia coli (NCBI:txid562)

Sequence (135 aa):
MLSLFSLATHASDWQEIKNEAKGQTVWFNAWGGDTAINRYLDWVSGEMKTHYAINLKIVRLADAADAVKRIQTEAAAGRKTGGSVDLLWVNGENFRTLKEAKLLQTGLGGDSAQLALCRHTAAGAGRFFSAYRRG

Foldseek 3Di:
DPDPPVVVVVVVVLVVLLVLQACEEAEAEEADPDPVVVVVVVVVQVVCCVPRNYRYHYDHDPDLVVVLVQLVVCVVVVQQADGNHQKYQDFLVSVVVCVVVVQFDPQPDDSTDSMTGGRRYDPSVSVNVSVVVVD

Secondary structure (DSSP, 8-state):
---THHHHHHHHHHHHHHHHHTT-EEEEEEE---HHHHHHHHHHHHHHHHHH--EEEEEEES-HHHHHHHHHHHHHTT--SS-S-SEEE--HHHHHHHHHTT-BPTT---SS-SEEEBTTS-HHHHHHHHHHTT-

Radius of gyration: 15.9 Å; chains: 1; bounding box: 30×46×49 Å